Protein AF-A0A8X6HTA3-F1 (afdb_monomer_lite)

Organism: Trichonephila clavata (NCBI:txid2740835)

Secondary structure (DSSP, 8-state):
---TTTSHHHHHHHHHHHTTPPPPP----HHHHHHHHHHHS--HHHHHHHHHHHHHHHHSHHHHHHHHHHHHHTTPPPPPP--TT-GGGTTTTSS--

pLDDT: mean 76.38, std 15.89, range [29.84, 92.69]

Sequence (97 aa):
MSGKDKGVVALVSKAVENDGGSKPLVLHCIIHQQSLCGKCLDMSEVLKPVISTVNFIRSFGLNHQQFRQFIEEIGENDLPYHTAIRWLSCGKSFSAF

Structure (mmCIF, N/CA/C/O backbone):
data_AF-A0A8X6HTA3-F1
#
_entry.id   AF-A0A8X6HTA3-F1
#
loop_
_atom_site.group_PDB
_atom_site.id
_atom_site.type_symbol
_atom_site.label_atom_id
_atom_site.label_alt_id
_atom_site.label_comp_id
_atom_site.label_asym_id
_atom_site.label_entity_id
_atom_site.label_seq_id
_atom_site.pdbx_PDB_ins_code
_atom_site.Cartn_x
_atom_site.Cartn_y
_atom_site.Cartn_z
_atom_site.occupancy
_atom_site.B_iso_or_equiv
_atom_site.auth_seq_id
_atom_site.auth_comp_id
_atom_site.auth_asym_id
_atom_site.auth_atom_id
_atom_site.pdbx_PDB_model_num
ATOM 1 N N . MET A 1 1 ? 12.396 3.663 -16.026 1.00 62.44 1 MET A N 1
ATOM 2 C CA . MET A 1 1 ? 13.783 3.674 -16.561 1.00 62.44 1 MET A CA 1
ATOM 3 C C . MET A 1 1 ? 14.108 2.429 -17.409 1.00 62.44 1 MET A C 1
ATOM 5 O O . MET A 1 1 ? 15.263 2.029 -17.471 1.00 62.44 1 MET A O 1
ATOM 9 N N . SER A 1 2 ? 13.136 1.848 -18.126 1.00 71.06 2 SER A N 1
ATOM 10 C CA . SER A 1 2 ? 13.298 0.531 -18.785 1.00 71.06 2 SER A CA 1
ATOM 11 C C . SER A 1 2 ? 12.911 0.541 -20.270 1.00 71.06 2 SER A C 1
ATOM 13 O O . SER A 1 2 ? 12.504 -0.479 -20.810 1.00 71.06 2 SER A O 1
ATOM 15 N N . GLY A 1 3 ? 12.959 1.706 -20.924 1.00 73.75 3 GLY A N 1
ATOM 16 C CA . GLY A 1 3 ? 12.601 1.824 -22.341 1.00 73.75 3 GLY A CA 1
ATOM 17 C C . GLY A 1 3 ? 13.474 0.932 -23.227 1.00 73.75 3 GLY A C 1
ATOM 18 O O . GLY A 1 3 ? 14.685 0.885 -23.024 1.00 73.75 3 GLY A O 1
ATOM 19 N N . LYS A 1 4 ? 12.849 0.265 -24.204 1.00 76.25 4 LYS A N 1
ATOM 20 C CA . LYS A 1 4 ? 13.464 -0.757 -25.069 1.00 76.25 4 LYS A CA 1
ATOM 21 C C . LYS A 1 4 ? 14.721 -0.266 -25.794 1.00 76.25 4 LYS A C 1
ATOM 23 O O . LYS A 1 4 ? 15.712 -0.984 -25.824 1.00 76.25 4 LYS A O 1
ATOM 28 N N . ASP A 1 5 ? 14.685 0.970 -26.297 1.00 81.00 5 ASP A N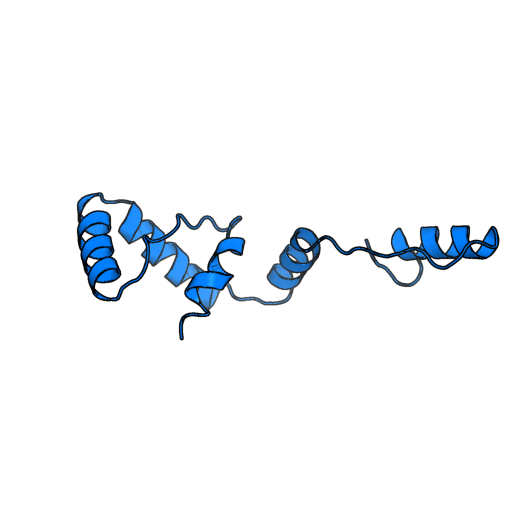 1
ATOM 29 C CA . ASP A 1 5 ? 15.761 1.508 -27.143 1.00 81.00 5 ASP A CA 1
ATOM 30 C C . ASP A 1 5 ? 16.521 2.681 -26.504 1.00 81.00 5 ASP A C 1
ATOM 32 O O . ASP A 1 5 ? 17.708 2.864 -26.757 1.00 81.00 5 ASP A O 1
ATOM 36 N N . LYS A 1 6 ? 15.845 3.485 -25.669 1.00 86.88 6 LYS A N 1
ATOM 37 C CA . LYS A 1 6 ? 16.404 4.705 -25.044 1.00 86.88 6 LYS A CA 1
ATOM 38 C C . LYS A 1 6 ? 16.369 4.693 -23.512 1.00 86.88 6 LYS A C 1
ATOM 40 O O . LYS A 1 6 ? 16.635 5.707 -22.874 1.00 86.88 6 LYS A O 1
ATOM 45 N N . GLY A 1 7 ? 15.979 3.578 -22.896 1.00 85.00 7 GLY A N 1
ATOM 46 C CA . GLY A 1 7 ? 15.981 3.453 -21.441 1.00 85.00 7 GLY A CA 1
ATOM 47 C C . GLY A 1 7 ? 17.396 3.309 -20.891 1.00 85.00 7 GLY A C 1
ATOM 48 O O . GLY A 1 7 ? 18.233 2.672 -21.518 1.00 85.00 7 GLY A O 1
ATOM 49 N N . VAL A 1 8 ? 17.638 3.821 -19.681 1.00 85.19 8 VAL A N 1
ATOM 50 C CA . VAL A 1 8 ? 18.924 3.663 -18.973 1.00 85.19 8 VAL A CA 1
ATOM 51 C C . VAL A 1 8 ? 19.357 2.194 -18.926 1.00 85.19 8 VAL A C 1
ATOM 53 O O . VAL A 1 8 ? 20.497 1.887 -19.246 1.00 85.19 8 VAL A O 1
ATOM 56 N N . VAL A 1 9 ? 18.430 1.276 -18.626 1.00 87.44 9 VAL A N 1
ATOM 57 C CA . VAL A 1 9 ? 18.699 -0.172 -18.644 1.00 87.44 9 VAL A CA 1
ATOM 58 C C . VAL A 1 9 ? 19.171 -0.662 -20.020 1.00 87.44 9 VAL A C 1
ATOM 60 O O . VAL A 1 9 ? 20.122 -1.437 -20.096 1.00 87.44 9 VAL A O 1
ATOM 63 N N . ALA A 1 10 ? 18.536 -0.208 -21.105 1.00 87.50 10 ALA A N 1
ATOM 64 C CA . ALA A 1 10 ? 18.900 -0.602 -22.465 1.00 87.50 10 ALA A CA 1
ATOM 65 C C . ALA A 1 10 ? 20.274 -0.049 -22.870 1.00 87.50 10 ALA A C 1
ATOM 67 O O . ALA A 1 10 ? 21.076 -0.780 -23.443 1.00 87.50 10 ALA A O 1
ATOM 68 N N . LEU A 1 11 ? 20.571 1.207 -22.519 1.00 91.06 11 LEU A N 1
ATOM 69 C CA . LEU A 1 11 ? 21.860 1.843 -22.804 1.00 91.06 11 LEU A CA 1
ATOM 70 C C . LEU A 1 11 ? 23.011 1.173 -22.045 1.00 91.06 11 LEU A C 1
ATOM 72 O O . LEU A 1 11 ? 24.039 0.873 -22.643 1.00 91.06 11 LEU A O 1
ATOM 76 N N . VAL A 1 12 ? 22.816 0.889 -20.753 1.00 89.94 12 VAL A N 1
ATOM 77 C CA . VAL A 1 12 ? 23.813 0.198 -19.922 1.00 89.94 12 VAL A CA 1
ATOM 78 C C . VAL A 1 12 ? 24.044 -1.229 -20.417 1.00 89.94 12 VAL A C 1
ATOM 80 O O . VAL A 1 12 ? 25.188 -1.652 -20.522 1.00 89.94 12 VAL A O 1
ATOM 83 N N . SER A 1 13 ? 22.983 -1.956 -20.783 1.00 89.75 13 SER A N 1
ATOM 84 C CA . SER A 1 13 ? 23.126 -3.315 -21.327 1.00 89.75 13 SER A CA 1
ATOM 85 C C . SER A 1 13 ? 23.933 -3.319 -22.628 1.00 89.75 13 SER A C 1
ATOM 87 O O . SER A 1 13 ? 24.853 -4.117 -22.761 1.00 89.75 13 SER A O 1
ATOM 89 N N . LYS A 1 14 ? 23.655 -2.377 -23.541 1.00 90.94 14 LYS A N 1
ATOM 90 C CA . LYS A 1 14 ? 24.397 -2.229 -24.802 1.00 90.94 14 LYS A CA 1
ATOM 91 C C . LYS A 1 14 ? 25.872 -1.894 -24.584 1.00 90.94 14 LYS A C 1
ATOM 93 O O . LYS A 1 14 ? 26.724 -2.433 -25.276 1.00 90.94 14 LYS A O 1
ATOM 98 N N . ALA A 1 15 ? 26.169 -0.998 -23.643 1.00 91.88 15 ALA A N 1
ATOM 99 C CA . ALA A 1 15 ? 27.545 -0.629 -23.322 1.00 91.88 15 ALA A CA 1
ATOM 100 C C . ALA A 1 15 ? 28.335 -1.826 -22.767 1.00 91.88 15 ALA A C 1
ATOM 102 O O . ALA A 1 15 ? 29.450 -2.072 -23.206 1.00 91.88 15 ALA A O 1
ATOM 103 N N . VAL A 1 16 ? 27.727 -2.613 -21.874 1.00 92.06 16 VAL A N 1
ATOM 104 C CA . VAL A 1 16 ? 28.364 -3.808 -21.297 1.00 92.06 16 VAL A CA 1
ATOM 105 C C . VAL A 1 16 ? 28.576 -4.907 -22.343 1.00 92.06 16 VAL A C 1
ATOM 107 O O . VAL A 1 16 ? 29.633 -5.530 -22.350 1.00 92.06 16 VAL A O 1
ATOM 110 N N . GLU A 1 17 ? 27.615 -5.119 -23.248 1.00 90.19 17 GLU A N 1
ATOM 111 C CA . GLU A 1 17 ? 27.762 -6.065 -24.365 1.00 90.19 17 GLU A CA 1
ATOM 112 C C . GLU A 1 17 ? 28.891 -5.652 -25.326 1.00 90.19 17 GLU A C 1
ATOM 114 O O . GLU A 1 17 ? 29.658 -6.504 -25.772 1.00 90.19 17 GLU A O 1
ATOM 119 N N . ASN A 1 18 ? 29.037 -4.352 -25.608 1.00 92.69 18 ASN A N 1
ATOM 120 C CA . ASN A 1 18 ? 30.108 -3.833 -26.465 1.00 92.69 18 ASN A CA 1
ATOM 121 C C . ASN A 1 18 ? 31.508 -4.006 -25.850 1.00 92.69 18 ASN A C 1
ATOM 123 O O . ASN A 1 18 ? 32.466 -4.224 -26.588 1.00 92.69 18 ASN A O 1
ATOM 127 N N . ASP A 1 19 ? 31.619 -3.958 -24.521 1.00 92.06 19 ASP A N 1
ATOM 128 C CA . ASP A 1 19 ? 32.878 -4.156 -23.789 1.00 92.06 19 ASP A CA 1
ATOM 129 C C . ASP A 1 19 ? 33.204 -5.648 -23.550 1.00 92.06 19 ASP A C 1
ATOM 131 O O . ASP A 1 19 ? 34.134 -5.985 -22.816 1.00 92.06 19 ASP A O 1
ATOM 135 N N . GLY A 1 20 ? 32.444 -6.570 -24.158 1.00 91.44 20 GLY A N 1
ATOM 136 C CA . GLY A 1 20 ? 32.624 -8.018 -24.002 1.00 91.44 20 GLY A CA 1
ATOM 137 C C . GLY A 1 20 ? 32.162 -8.561 -22.645 1.00 91.44 20 GLY A C 1
ATOM 138 O O . GLY A 1 20 ? 32.459 -9.705 -22.298 1.00 91.44 20 GLY A O 1
ATOM 139 N N . GLY A 1 21 ? 31.443 -7.751 -21.867 1.00 89.31 21 GLY A N 1
ATOM 140 C CA . GLY A 1 21 ? 30.868 -8.138 -20.588 1.00 89.31 21 GLY A CA 1
ATOM 141 C C . GLY A 1 21 ? 29.588 -8.961 -20.739 1.00 89.31 21 GLY A C 1
ATOM 142 O O . GLY A 1 21 ? 28.856 -8.882 -21.725 1.00 89.31 21 GLY A O 1
ATOM 143 N N . SER A 1 22 ? 29.280 -9.755 -19.717 1.00 88.69 22 SER A N 1
ATOM 144 C CA . SER A 1 22 ? 28.017 -10.488 -19.628 1.00 88.69 22 SER A CA 1
ATOM 145 C C . SER A 1 22 ? 26.842 -9.555 -19.327 1.00 88.69 22 SER A C 1
ATOM 147 O O . SER A 1 22 ? 26.989 -8.571 -18.601 1.00 88.69 22 SER A O 1
ATOM 149 N N . LYS A 1 23 ? 25.650 -9.915 -19.816 1.00 84.31 23 LYS A N 1
ATOM 150 C CA . LYS A 1 23 ? 24.414 -9.144 -19.638 1.00 84.31 23 LYS A CA 1
ATOM 151 C C . LYS A 1 23 ? 24.191 -8.710 -18.172 1.00 84.31 23 LYS A C 1
ATOM 153 O O . LYS A 1 23 ? 24.182 -9.573 -17.291 1.00 84.31 23 LYS A O 1
ATOM 158 N N . PRO A 1 24 ? 23.950 -7.412 -17.900 1.00 83.00 24 PRO A N 1
ATOM 159 C CA . PRO A 1 24 ? 23.744 -6.918 -16.540 1.00 83.00 24 PRO A CA 1
ATOM 160 C C . PRO A 1 24 ? 22.487 -7.484 -15.876 1.00 83.00 24 PRO A C 1
ATOM 162 O O . PRO A 1 24 ? 21.441 -7.635 -16.513 1.00 83.00 24 PRO A O 1
ATOM 165 N N . LEU A 1 25 ? 22.560 -7.708 -14.561 1.00 82.69 25 LEU A N 1
ATOM 166 C CA . LEU A 1 25 ? 21.379 -7.989 -13.752 1.00 82.69 25 LEU A CA 1
ATOM 167 C C . LEU A 1 25 ? 20.529 -6.719 -13.634 1.00 82.69 25 LEU A C 1
ATOM 169 O O . LEU A 1 25 ? 20.959 -5.711 -13.074 1.00 82.69 25 LEU A O 1
ATOM 173 N N . VAL A 1 26 ? 19.297 -6.780 -14.133 1.00 79.62 26 VAL A N 1
ATOM 174 C CA . VAL A 1 26 ? 18.342 -5.675 -14.027 1.00 79.62 26 VAL A CA 1
ATOM 175 C C . VAL A 1 26 ? 17.426 -5.930 -12.842 1.00 79.62 26 VAL A C 1
ATOM 177 O O . VAL A 1 26 ? 16.483 -6.713 -12.922 1.00 79.62 26 VAL A O 1
ATOM 180 N N . LEU A 1 27 ? 17.694 -5.242 -11.736 1.00 76.50 27 LEU A N 1
ATOM 181 C CA . LEU A 1 27 ? 16.793 -5.219 -10.592 1.00 76.50 27 LEU A CA 1
ATOM 182 C C . LEU A 1 27 ? 15.812 -4.062 -10.758 1.00 76.50 27 LEU A C 1
ATOM 184 O O . LEU A 1 27 ? 16.185 -2.888 -10.744 1.00 76.50 27 LEU A O 1
ATOM 188 N N . HIS A 1 28 ? 14.536 -4.389 -10.916 1.00 69.25 28 HIS A N 1
ATOM 189 C CA . HIS A 1 28 ? 13.489 -3.388 -10.819 1.00 69.25 28 HIS A CA 1
ATOM 190 C C . HIS A 1 28 ? 13.174 -3.148 -9.345 1.00 69.25 28 HIS A C 1
ATOM 192 O O . HIS A 1 28 ? 12.820 -4.071 -8.618 1.00 69.25 28 HIS A O 1
ATOM 198 N N . CYS A 1 29 ? 13.294 -1.898 -8.896 1.00 78.44 29 CYS A N 1
ATOM 199 C CA . CYS A 1 29 ? 12.848 -1.540 -7.558 1.00 78.44 29 CYS A CA 1
ATOM 200 C C . CYS A 1 29 ? 11.334 -1.774 -7.465 1.00 78.44 29 CYS A C 1
ATOM 202 O O . CYS A 1 29 ? 10.566 -1.162 -8.214 1.00 78.44 29 CYS A O 1
ATOM 204 N N . ILE A 1 30 ? 10.917 -2.644 -6.542 1.00 76.00 30 ILE A N 1
ATOM 205 C CA . ILE A 1 30 ? 9.510 -3.009 -6.332 1.00 76.00 30 ILE A CA 1
ATOM 206 C C . ILE A 1 30 ? 8.639 -1.768 -6.089 1.00 76.00 30 ILE A C 1
ATOM 208 O O . ILE A 1 30 ? 7.560 -1.649 -6.662 1.00 76.00 30 ILE A O 1
ATOM 212 N N . ILE A 1 31 ? 9.182 -0.771 -5.382 1.00 70.31 31 ILE A N 1
ATOM 213 C CA . ILE A 1 31 ? 8.530 0.519 -5.118 1.00 70.31 31 ILE A CA 1
ATOM 214 C C . ILE A 1 31 ? 8.243 1.268 -6.430 1.00 70.31 31 ILE A C 1
ATOM 216 O O . ILE A 1 31 ? 7.173 1.850 -6.606 1.00 70.31 31 ILE A O 1
ATOM 220 N N . HIS A 1 32 ? 9.180 1.237 -7.382 1.00 70.81 32 HIS A N 1
ATOM 221 C CA . HIS A 1 32 ? 9.006 1.883 -8.682 1.00 70.81 32 HIS A CA 1
ATOM 222 C C . HIS A 1 32 ? 7.961 1.161 -9.537 1.00 70.81 32 HIS A C 1
ATOM 224 O O . HIS A 1 32 ? 7.111 1.818 -10.134 1.00 70.81 32 HIS A O 1
ATOM 230 N N . GLN A 1 33 ? 7.993 -0.177 -9.579 1.00 69.44 33 GLN A N 1
ATOM 231 C CA . GLN A 1 33 ? 6.989 -0.967 -10.301 1.00 69.44 33 GLN A CA 1
ATOM 232 C C . GLN A 1 33 ? 5.591 -0.745 -9.732 1.00 69.44 33 GLN A C 1
ATOM 234 O O . GLN A 1 33 ? 4.657 -0.521 -10.489 1.00 69.44 33 GLN A O 1
ATOM 239 N N . GLN A 1 34 ? 5.455 -0.723 -8.410 1.00 67.56 34 GLN A N 1
ATOM 240 C CA . GLN A 1 34 ? 4.182 -0.477 -7.744 1.00 67.56 34 GLN A CA 1
ATOM 241 C C . GLN A 1 34 ? 3.657 0.931 -8.034 1.00 67.56 34 GLN A C 1
ATOM 243 O O . GLN A 1 34 ? 2.493 1.075 -8.395 1.00 67.56 34 GLN A O 1
ATOM 248 N N . SER A 1 35 ? 4.506 1.965 -7.969 1.00 70.88 35 SER A N 1
ATOM 249 C CA . SER A 1 35 ? 4.123 3.328 -8.371 1.00 70.88 35 SER A CA 1
ATOM 250 C C . SER A 1 35 ? 3.650 3.399 -9.827 1.00 70.88 35 SER A C 1
ATOM 252 O O . SER A 1 35 ? 2.738 4.162 -10.140 1.00 70.88 35 SER A O 1
ATOM 254 N N . LEU A 1 36 ? 4.245 2.596 -10.713 1.00 72.88 36 LEU A N 1
ATOM 255 C CA . LEU A 1 36 ? 3.815 2.482 -12.102 1.00 72.88 36 LEU A CA 1
ATOM 256 C C . LEU A 1 36 ? 2.463 1.757 -12.214 1.00 72.88 36 LEU A C 1
ATOM 258 O O . LEU A 1 36 ? 1.556 2.266 -12.863 1.00 72.88 36 LEU A O 1
ATOM 262 N N . CYS A 1 37 ? 2.298 0.619 -11.533 1.00 70.81 37 CYS A N 1
ATOM 263 C CA . CYS A 1 37 ? 1.055 -0.153 -11.519 1.00 70.81 37 CYS A CA 1
ATOM 264 C C . CYS A 1 37 ? -0.116 0.651 -10.953 1.00 70.81 37 CYS A C 1
ATOM 266 O O . CYS A 1 37 ? -1.189 0.613 -11.534 1.00 70.81 37 CYS A O 1
ATOM 268 N N . GLY A 1 38 ? 0.086 1.433 -9.888 1.00 66.38 38 GLY A N 1
ATOM 269 C CA . GLY A 1 38 ? -0.956 2.299 -9.325 1.00 66.38 38 GLY A CA 1
ATOM 270 C C . GLY A 1 38 ? -1.412 3.421 -10.266 1.00 66.38 38 GLY A C 1
ATOM 271 O O . GLY A 1 38 ? -2.483 3.977 -10.068 1.00 66.38 38 GLY A O 1
ATOM 272 N N . LYS A 1 39 ? -0.627 3.756 -11.301 1.00 66.19 39 LYS A N 1
ATOM 273 C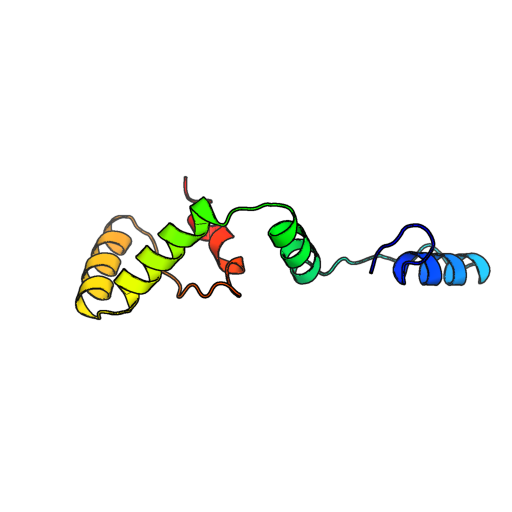 CA . LYS A 1 39 ? -1.048 4.679 -12.370 1.00 66.19 39 LYS A CA 1
ATOM 274 C C . LYS A 1 39 ? -1.788 3.974 -13.506 1.00 66.19 39 LYS A C 1
ATOM 276 O O . LYS A 1 39 ? -2.541 4.620 -14.221 1.00 66.19 39 LYS A O 1
ATOM 281 N N . CYS A 1 40 ? -1.529 2.684 -13.709 1.00 69.94 40 CYS A N 1
ATOM 282 C CA . CYS A 1 40 ? -2.162 1.885 -14.759 1.00 69.94 40 CYS A CA 1
ATOM 283 C C . CYS A 1 40 ? -3.455 1.207 -14.290 1.00 69.94 40 CYS A C 1
ATOM 285 O O . CYS A 1 40 ? -4.345 0.970 -15.098 1.00 69.94 40 CYS A O 1
ATOM 287 N N . LEU A 1 41 ? -3.545 0.884 -13.001 1.00 70.94 41 LEU A N 1
ATOM 288 C CA . LEU A 1 41 ? -4.702 0.279 -12.359 1.00 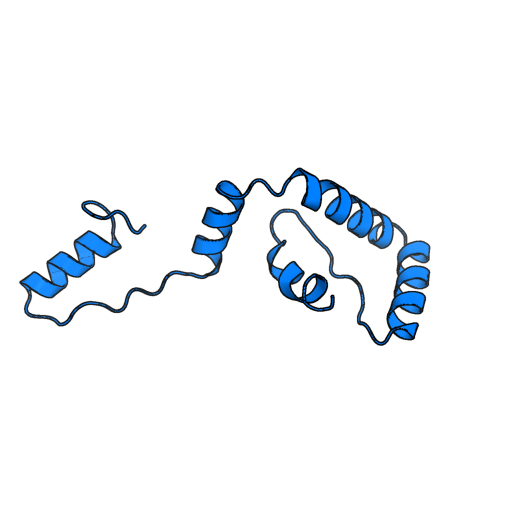70.94 41 LEU A CA 1
ATOM 289 C C . LEU A 1 41 ? -5.434 1.373 -11.585 1.00 70.94 41 LEU A C 1
ATOM 291 O O . LEU A 1 41 ? -5.012 1.746 -10.489 1.00 70.94 41 LEU A O 1
ATOM 295 N N . ASP A 1 42 ? -6.517 1.899 -12.156 1.00 72.75 42 ASP A N 1
ATOM 296 C CA . ASP A 1 42 ? -7.382 2.832 -11.440 1.00 72.75 42 ASP A CA 1
ATOM 297 C C . ASP A 1 42 ? -8.201 2.081 -10.381 1.00 72.75 42 ASP A C 1
ATOM 299 O O . ASP A 1 42 ? -9.294 1.581 -10.631 1.00 72.75 42 ASP A O 1
ATOM 303 N N . MET A 1 43 ? -7.632 1.976 -9.182 1.00 74.69 43 MET A N 1
ATOM 304 C CA . MET A 1 43 ? -8.286 1.396 -8.006 1.00 74.69 43 MET A CA 1
ATOM 305 C C . MET A 1 43 ? -8.919 2.474 -7.121 1.00 74.69 43 MET A C 1
ATOM 307 O O . MET A 1 43 ? -9.263 2.204 -5.969 1.00 74.69 43 MET A O 1
ATOM 311 N N . SER A 1 44 ? -9.055 3.707 -7.621 1.00 76.12 44 SER A N 1
ATOM 312 C CA . SER A 1 44 ? -9.498 4.855 -6.826 1.00 76.12 44 SER A CA 1
ATOM 313 C C . SER A 1 44 ? -10.859 4.614 -6.182 1.00 76.12 44 SER A C 1
ATOM 315 O O . SER A 1 44 ? -11.043 4.939 -5.012 1.00 76.12 44 SER A O 1
ATOM 317 N N . GLU A 1 45 ? -11.788 3.995 -6.907 1.00 82.19 45 GLU A N 1
ATOM 318 C CA . GLU A 1 45 ? -13.145 3.729 -6.416 1.00 82.19 45 GLU A CA 1
ATOM 319 C C . GLU A 1 45 ? -13.188 2.693 -5.287 1.00 82.19 45 GLU A C 1
ATOM 321 O O . GLU A 1 45 ? -14.042 2.777 -4.411 1.00 82.19 45 GLU A O 1
ATOM 326 N N . VAL A 1 46 ? -12.227 1.766 -5.240 1.00 80.94 46 VAL A N 1
ATOM 327 C CA . VAL A 1 46 ? -12.098 0.797 -4.138 1.00 80.94 46 VAL A CA 1
ATOM 328 C C . VAL A 1 46 ? -11.306 1.397 -2.977 1.00 80.94 46 VAL A C 1
ATOM 330 O O . VAL A 1 46 ? -11.650 1.217 -1.813 1.00 80.94 46 VAL A O 1
ATOM 333 N N . LEU A 1 47 ? -10.240 2.144 -3.270 1.00 78.12 47 LEU A N 1
ATOM 334 C CA . LEU A 1 47 ? -9.330 2.653 -2.246 1.00 78.12 47 LEU A CA 1
ATOM 335 C C . LEU A 1 47 ? -9.891 3.857 -1.487 1.00 78.12 47 LEU A C 1
ATOM 337 O O . LEU A 1 47 ? -9.653 3.968 -0.287 1.00 78.12 47 LEU A O 1
ATOM 341 N N . LYS A 1 48 ? -10.644 4.748 -2.142 1.00 82.31 48 LYS A N 1
ATOM 342 C CA . LYS A 1 48 ? -11.280 5.906 -1.490 1.00 82.31 48 LYS A CA 1
ATOM 343 C C . LYS A 1 48 ? -12.140 5.508 -0.279 1.00 82.31 48 LYS A C 1
ATOM 345 O O . LYS A 1 48 ? -11.882 6.054 0.798 1.00 82.31 48 LYS A O 1
ATOM 350 N N . PRO A 1 49 ? -13.113 4.579 -0.391 1.00 87.50 49 PRO A N 1
ATOM 351 C CA . PRO A 1 49 ? -13.916 4.178 0.759 1.00 87.50 49 PRO A CA 1
ATOM 352 C C . PRO A 1 49 ? -13.065 3.487 1.828 1.00 87.50 49 PRO A C 1
ATOM 354 O O . PRO A 1 49 ? -13.180 3.846 2.993 1.00 87.50 49 PRO A O 1
ATOM 357 N N . VAL A 1 50 ? -12.134 2.599 1.452 1.00 85.00 50 VAL A N 1
ATOM 358 C CA . VAL A 1 50 ? -11.243 1.916 2.413 1.00 85.00 50 VAL A CA 1
ATOM 359 C C . VAL A 1 50 ? -10.420 2.917 3.229 1.00 85.00 50 VAL A C 1
ATOM 361 O O . VAL A 1 50 ? -10.382 2.840 4.457 1.00 85.00 50 VAL A O 1
ATOM 364 N N . ILE A 1 51 ? -9.791 3.893 2.568 1.00 82.56 51 ILE A N 1
ATOM 365 C CA . ILE A 1 51 ? -8.999 4.939 3.228 1.00 82.56 51 ILE A CA 1
ATOM 366 C C . ILE A 1 51 ? -9.889 5.788 4.141 1.00 82.56 51 ILE A C 1
ATOM 368 O O . ILE A 1 51 ? -9.494 6.096 5.265 1.00 82.56 51 ILE A O 1
ATOM 372 N N . SER A 1 52 ? -11.089 6.155 3.685 1.00 87.19 52 SER A N 1
ATOM 373 C CA . SER A 1 52 ? -12.042 6.926 4.487 1.00 87.19 52 SER A CA 1
ATOM 374 C C . SER A 1 52 ? -12.456 6.175 5.757 1.00 87.19 52 SER A C 1
ATOM 376 O O . SER A 1 52 ? -12.381 6.745 6.845 1.00 87.19 52 SER A O 1
ATOM 378 N N . THR A 1 53 ? -12.798 4.890 5.644 1.00 88.25 53 THR A N 1
ATOM 379 C CA . THR A 1 53 ? -13.179 4.038 6.778 1.00 88.25 53 THR A CA 1
ATOM 380 C C . THR A 1 53 ? -12.037 3.879 7.777 1.00 88.25 53 THR A C 1
ATOM 382 O O . THR A 1 53 ? -12.236 4.089 8.973 1.00 88.25 53 THR A O 1
ATOM 385 N N . VAL A 1 54 ? -10.823 3.577 7.305 1.00 85.44 54 VAL A N 1
ATOM 386 C CA . VAL A 1 54 ? -9.638 3.453 8.171 1.00 85.44 54 VAL A CA 1
ATOM 387 C C . VAL A 1 54 ? -9.372 4.767 8.902 1.00 85.44 54 VAL A C 1
ATOM 389 O O . VAL A 1 54 ? -9.176 4.772 10.117 1.00 85.44 54 VAL A O 1
ATOM 392 N N . ASN A 1 55 ? -9.405 5.895 8.189 1.00 85.75 55 ASN A N 1
ATOM 393 C CA . ASN A 1 55 ? -9.195 7.204 8.801 1.00 85.75 55 ASN A CA 1
ATOM 394 C C . ASN A 1 55 ? -10.277 7.524 9.835 1.00 85.75 55 ASN A C 1
ATOM 396 O O . ASN A 1 55 ? -9.947 8.043 10.897 1.00 85.75 55 ASN A O 1
ATOM 400 N N . PHE A 1 56 ? -11.540 7.182 9.580 1.00 88.94 56 PHE A N 1
ATOM 401 C CA . PHE A 1 56 ? -12.629 7.377 10.537 1.00 88.94 56 PHE A CA 1
ATOM 402 C C . PHE A 1 56 ? -12.424 6.574 11.830 1.00 88.94 56 PHE A C 1
ATOM 404 O O . PHE A 1 56 ? -12.539 7.133 12.922 1.00 88.94 56 PHE A O 1
ATOM 411 N N . ILE A 1 57 ? -12.059 5.292 11.716 1.00 88.62 57 ILE A N 1
ATOM 412 C CA . ILE A 1 57 ? -11.758 4.428 12.870 1.00 88.62 57 ILE A CA 1
ATOM 413 C C . ILE A 1 57 ? -10.607 5.025 13.687 1.00 88.62 57 ILE A C 1
ATOM 415 O O . ILE A 1 57 ? -10.689 5.114 14.908 1.00 88.62 57 ILE A O 1
ATOM 419 N N . ARG A 1 58 ? -9.556 5.501 13.011 1.00 85.50 58 ARG A N 1
ATOM 420 C CA . ARG A 1 58 ? -8.345 6.019 13.662 1.00 85.50 58 ARG A CA 1
ATOM 421 C C . ARG A 1 58 ? -8.445 7.459 14.165 1.00 85.50 58 ARG A C 1
ATOM 423 O O . ARG A 1 58 ? -7.611 7.861 14.973 1.00 85.50 58 ARG A O 1
ATOM 430 N N . SER A 1 59 ? -9.420 8.237 13.697 1.00 86.44 59 SER A N 1
ATOM 431 C CA . SER A 1 59 ? -9.608 9.640 14.101 1.00 86.44 59 SER A CA 1
ATOM 432 C C . SER A 1 59 ? -10.145 9.779 15.526 1.00 86.44 59 SER A C 1
ATOM 434 O O . SER A 1 59 ? -9.931 10.810 16.158 1.00 86.44 59 SER A O 1
ATOM 436 N N . PHE A 1 60 ? -10.812 8.746 16.051 1.00 86.69 60 PHE A N 1
ATOM 437 C CA . PHE A 1 60 ? -11.427 8.768 17.377 1.00 86.69 60 PHE A CA 1
ATOM 438 C C . PHE A 1 60 ? -10.923 7.608 18.236 1.00 86.69 60 PHE A C 1
ATOM 440 O O . PHE A 1 60 ? -11.021 6.447 17.849 1.00 86.69 60 PHE A O 1
ATOM 447 N N . GLY A 1 61 ? -10.430 7.918 19.439 1.00 87.81 61 GLY A N 1
ATOM 448 C CA . GLY A 1 61 ? -9.866 6.914 20.349 1.00 87.81 61 GLY A CA 1
ATOM 449 C C . GLY A 1 61 ? -10.849 5.801 20.727 1.00 87.81 61 GLY A C 1
ATOM 450 O O . GLY A 1 61 ? -10.452 4.642 20.767 1.00 87.81 61 GLY A O 1
ATOM 451 N N . LEU A 1 62 ? -12.129 6.135 20.934 1.00 92.31 62 LEU A N 1
ATOM 452 C CA . LEU A 1 62 ? -13.177 5.152 21.244 1.00 92.31 62 LEU A CA 1
ATOM 453 C C . LEU A 1 62 ? -13.439 4.198 20.072 1.00 92.31 62 LEU A C 1
ATOM 455 O O . LEU A 1 62 ? -13.471 2.989 20.279 1.00 92.31 62 LEU A O 1
ATOM 459 N N . ASN A 1 63 ? -13.550 4.724 18.848 1.00 89.56 63 ASN A N 1
ATOM 460 C CA . ASN A 1 63 ? -13.737 3.904 17.647 1.00 89.56 63 ASN A CA 1
ATOM 461 C C . ASN A 1 63 ? -12.559 2.943 17.463 1.00 89.56 63 ASN A C 1
ATOM 463 O O . ASN A 1 63 ? -12.757 1.759 17.210 1.00 89.56 63 ASN A O 1
ATOM 467 N N . HIS A 1 64 ? -11.333 3.445 17.639 1.00 90.06 64 HIS A N 1
ATOM 468 C CA . HIS A 1 64 ? -10.120 2.636 17.553 1.00 90.06 64 HIS A CA 1
ATOM 469 C C . HIS A 1 64 ? -10.091 1.525 18.608 1.00 90.06 64 HIS A C 1
ATOM 471 O O . HIS A 1 64 ? -9.762 0.389 18.290 1.00 90.06 64 HIS A O 1
ATOM 477 N N . GLN A 1 65 ? -10.455 1.834 19.856 1.00 91.56 65 GLN A N 1
ATOM 478 C CA . GLN A 1 65 ? -10.506 0.852 20.944 1.00 91.56 65 GLN A CA 1
ATOM 479 C C . GLN A 1 65 ? -11.551 -0.238 20.694 1.00 91.56 65 GLN A C 1
ATOM 481 O O . GLN A 1 65 ? -11.224 -1.418 20.789 1.00 91.56 65 GLN A O 1
ATOM 486 N N . GLN A 1 66 ? -12.779 0.145 20.332 1.00 92.19 66 GLN A N 1
ATOM 487 C CA . GLN A 1 66 ? -13.856 -0.801 20.027 1.00 92.19 66 GLN A CA 1
ATOM 488 C C . GLN A 1 66 ? -13.499 -1.695 18.838 1.00 92.19 66 GLN A C 1
ATOM 490 O O . GLN A 1 66 ? -13.700 -2.905 18.879 1.00 92.19 66 GLN A O 1
ATOM 495 N N . PHE A 1 67 ? -12.926 -1.105 17.789 1.00 90.19 67 PHE A N 1
ATOM 496 C CA . PHE A 1 67 ? -12.503 -1.850 16.612 1.00 90.19 67 PHE A CA 1
ATOM 497 C C . PHE A 1 67 ? -11.343 -2.801 16.916 1.00 90.19 67 PHE A C 1
ATOM 499 O O . PHE A 1 67 ? -11.353 -3.940 16.460 1.00 90.19 67 PHE A O 1
ATOM 506 N N . ARG A 1 68 ? -10.364 -2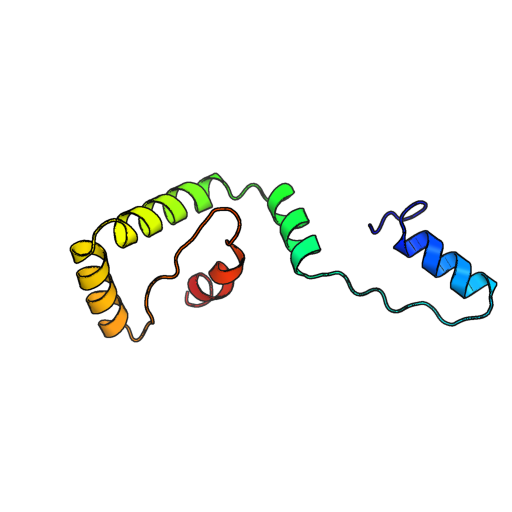.366 17.719 1.00 90.38 68 ARG A N 1
ATOM 507 C CA . ARG A 1 68 ? -9.259 -3.225 18.153 1.00 90.38 68 ARG A CA 1
ATOM 508 C C . ARG A 1 68 ? -9.770 -4.427 18.943 1.00 90.38 68 ARG A C 1
ATOM 510 O O . ARG A 1 68 ? -9.338 -5.533 18.657 1.00 90.38 68 ARG A O 1
ATOM 517 N N . GLN A 1 69 ? -10.705 -4.224 19.870 1.00 92.12 69 GLN A N 1
ATOM 518 C CA . GLN A 1 69 ? -11.296 -5.319 20.642 1.00 92.12 69 GLN A CA 1
ATOM 519 C C . GLN A 1 69 ? -11.972 -6.351 19.726 1.00 92.12 69 GLN A C 1
ATOM 521 O O . GLN A 1 69 ? -11.719 -7.544 19.851 1.00 92.12 69 GLN A O 1
ATOM 526 N N . PHE A 1 70 ? -12.761 -5.891 18.753 1.00 90.25 70 PHE A N 1
ATOM 527 C CA . PHE A 1 70 ? -13.384 -6.769 17.759 1.00 90.25 70 PHE A CA 1
ATOM 528 C C . PHE A 1 70 ? -12.355 -7.544 16.917 1.00 90.25 70 PHE A C 1
ATOM 530 O O . PHE A 1 70 ? -12.535 -8.723 16.630 1.00 90.25 70 PHE A O 1
ATOM 537 N N . ILE A 1 71 ? -11.260 -6.891 16.521 1.00 89.31 71 ILE A N 1
ATOM 538 C CA . ILE A 1 71 ? -10.194 -7.515 15.730 1.00 89.31 71 ILE A CA 1
ATOM 539 C C . ILE A 1 71 ? -9.383 -8.536 16.547 1.00 89.31 71 ILE A C 1
ATOM 541 O O . ILE A 1 71 ? -9.004 -9.583 16.022 1.00 89.31 71 ILE A O 1
ATOM 545 N N . GLU A 1 72 ? -9.162 -8.279 17.835 1.00 90.50 72 GLU A N 1
ATOM 546 C CA . GLU A 1 72 ? -8.518 -9.232 18.744 1.00 90.50 72 GLU A CA 1
ATOM 547 C C . GLU A 1 72 ? -9.366 -10.505 18.919 1.00 90.50 72 GLU A C 1
ATOM 549 O O . GLU A 1 72 ? -8.813 -11.605 18.960 1.00 90.50 72 GLU A O 1
ATOM 554 N N . GLU A 1 73 ? -10.700 -10.389 18.941 1.00 91.69 73 GLU A N 1
ATOM 555 C CA . GLU A 1 73 ? -11.619 -11.538 19.029 1.00 91.69 73 GLU A CA 1
ATOM 556 C C . GLU A 1 73 ? -11.521 -12.488 17.824 1.00 91.69 73 GLU A C 1
ATOM 558 O O . GLU A 1 73 ? -11.711 -13.695 17.974 1.00 91.69 73 GLU A O 1
ATOM 563 N N . ILE A 1 74 ? -11.184 -11.970 16.640 1.00 90.31 74 ILE A N 1
ATOM 564 C CA . ILE A 1 74 ? -10.982 -12.774 15.422 1.00 90.31 74 ILE A CA 1
ATOM 565 C C . ILE A 1 74 ? -9.517 -13.199 15.215 1.00 90.31 74 ILE A C 1
ATOM 567 O O . ILE A 1 74 ? -9.200 -13.819 14.202 1.00 90.31 74 ILE A O 1
ATOM 571 N N . GLY A 1 75 ? -8.626 -12.909 16.172 1.00 85.25 75 GLY A N 1
ATOM 572 C CA . GLY A 1 75 ? -7.214 -13.306 16.135 1.00 85.25 75 GLY A CA 1
ATOM 573 C C . GLY A 1 75 ? -6.326 -12.441 15.236 1.00 85.25 75 GLY A C 1
ATOM 574 O O . GLY A 1 75 ? -5.215 -12.849 14.894 1.00 85.25 75 GLY A O 1
ATOM 575 N N . GLU A 1 76 ? -6.798 -11.256 14.856 1.00 83.00 76 GLU A N 1
ATOM 576 C CA . GLU A 1 76 ? -6.086 -10.333 13.978 1.00 83.00 76 GLU A CA 1
ATOM 577 C C . GLU A 1 76 ? -5.415 -9.193 14.762 1.00 83.00 76 GLU A C 1
ATOM 579 O O . GLU A 1 76 ? -5.656 -8.975 15.950 1.00 83.00 76 GLU A O 1
ATOM 584 N N . ASN A 1 77 ? -4.511 -8.468 14.097 1.00 77.69 77 ASN A N 1
ATOM 585 C CA . ASN A 1 77 ? -3.766 -7.355 14.695 1.00 77.69 77 ASN A CA 1
ATOM 586 C C . ASN A 1 77 ? -4.357 -5.988 14.312 1.00 77.69 77 ASN A C 1
ATOM 588 O O . ASN A 1 77 ? -5.085 -5.851 13.333 1.00 77.69 77 ASN A O 1
ATOM 592 N N . ASP A 1 78 ? -3.987 -4.953 15.067 1.00 80.50 78 ASP A N 1
ATOM 593 C CA . ASP A 1 78 ? -4.500 -3.585 14.923 1.00 80.50 78 ASP A CA 1
ATOM 594 C C . ASP A 1 78 ? -4.406 -3.001 13.491 1.00 80.50 78 ASP A C 1
ATOM 596 O O . ASP A 1 78 ? -3.495 -3.297 12.713 1.00 80.50 78 ASP A O 1
ATOM 600 N N . LEU A 1 79 ? -5.325 -2.088 13.166 1.00 79.06 79 LEU A N 1
ATOM 601 C CA . LEU A 1 79 ? -5.488 -1.522 11.827 1.00 79.06 79 LEU A CA 1
ATOM 602 C C . LEU A 1 79 ? -4.356 -0.538 11.489 1.00 79.06 79 LEU A C 1
ATOM 604 O O . LEU A 1 79 ? -4.224 0.465 12.184 1.00 79.06 79 LEU A O 1
ATOM 608 N N . PRO A 1 80 ? -3.555 -0.708 10.427 1.00 70.56 80 PRO A N 1
ATOM 609 C CA . PRO A 1 80 ? -2.494 0.247 10.095 1.00 70.56 80 PRO A CA 1
ATOM 610 C C . PRO A 1 80 ? -3.036 1.619 9.644 1.00 70.56 80 PRO A C 1
ATOM 612 O O . PRO A 1 80 ? -4.102 1.729 9.044 1.00 70.56 80 PRO A O 1
ATOM 615 N N . TYR A 1 81 ? -2.283 2.696 9.910 1.00 64.12 81 TYR A N 1
ATOM 616 C CA . TYR A 1 81 ? -2.609 4.036 9.399 1.00 64.12 81 TYR A CA 1
ATOM 617 C C . TYR A 1 81 ? -2.357 4.077 7.884 1.00 64.12 81 TYR A C 1
ATOM 619 O O . TYR A 1 81 ? -1.214 3.926 7.439 1.00 64.12 81 TYR A O 1
ATOM 627 N N . HIS A 1 82 ? -3.403 4.294 7.086 1.00 62.09 82 HIS A N 1
ATOM 628 C CA . HIS A 1 82 ? -3.291 4.348 5.630 1.00 62.09 82 HIS A CA 1
ATOM 629 C C . HIS A 1 82 ? -3.319 5.793 5.121 1.00 62.09 82 HIS A C 1
ATOM 631 O O . HIS A 1 82 ? -4.342 6.467 5.147 1.00 62.09 82 HIS A O 1
ATOM 637 N N . THR A 1 83 ? -2.184 6.263 4.603 1.00 51.47 83 THR A N 1
ATOM 638 C CA . THR A 1 83 ? -2.124 7.444 3.729 1.00 51.47 83 THR A CA 1
ATOM 639 C C . THR A 1 83 ? -2.085 6.987 2.271 1.00 51.47 83 THR A C 1
ATOM 641 O O . THR A 1 83 ? -1.573 5.906 1.980 1.00 51.47 83 THR A O 1
ATOM 644 N N . ALA A 1 84 ? -2.578 7.805 1.332 1.00 49.53 84 ALA A N 1
ATOM 645 C CA . ALA A 1 84 ? -2.599 7.479 -0.105 1.00 49.53 84 ALA A CA 1
ATOM 646 C C . ALA A 1 84 ? -1.216 7.078 -0.675 1.00 49.53 84 ALA A C 1
ATOM 648 O O . ALA A 1 84 ? -1.121 6.340 -1.649 1.00 49.53 84 ALA A O 1
ATOM 649 N N . ILE A 1 85 ? -0.128 7.515 -0.031 1.00 45.84 85 ILE A N 1
ATOM 650 C CA . ILE A 1 85 ? 1.263 7.214 -0.406 1.00 45.84 85 ILE A CA 1
ATOM 651 C C . ILE A 1 85 ? 1.708 5.821 0.101 1.00 45.84 85 ILE A C 1
ATOM 653 O O . ILE A 1 85 ? 2.640 5.229 -0.438 1.00 45.84 85 ILE A O 1
ATOM 657 N N . ARG A 1 86 ? 1.027 5.255 1.110 1.00 49.84 86 ARG A N 1
ATOM 658 C CA . ARG A 1 86 ? 1.434 4.060 1.876 1.00 49.84 86 ARG A CA 1
ATOM 659 C C . ARG A 1 86 ? 0.465 2.876 1.734 1.00 49.84 86 ARG A C 1
ATOM 661 O O . ARG A 1 86 ? 0.336 2.053 2.638 1.00 49.84 86 ARG A O 1
ATOM 668 N N . TRP A 1 87 ? -0.180 2.744 0.577 1.00 54.72 87 TRP A N 1
ATOM 669 C CA . TRP A 1 87 ? -0.956 1.555 0.179 1.00 54.72 87 TRP A CA 1
ATOM 670 C C . TRP A 1 87 ? -0.133 0.246 0.202 1.00 54.72 87 TRP A C 1
ATOM 672 O O . TRP A 1 87 ? -0.689 -0.847 0.215 1.00 54.72 87 TRP A O 1
ATOM 682 N N . LEU A 1 88 ? 1.198 0.338 0.308 1.00 47.78 88 LEU A N 1
ATOM 683 C CA . LEU A 1 88 ? 2.140 -0.784 0.376 1.00 47.78 88 LEU A CA 1
ATOM 684 C C 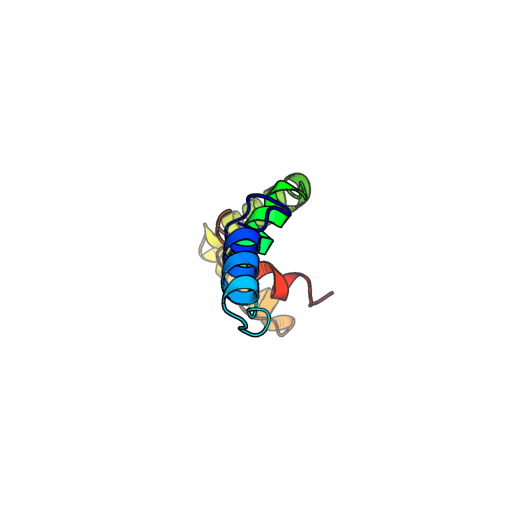. LEU A 1 88 ? 2.115 -1.626 1.667 1.00 47.78 88 LEU A C 1
ATOM 686 O O . LEU A 1 88 ? 2.894 -2.568 1.779 1.00 47.78 88 LEU A O 1
ATOM 690 N N . SER A 1 89 ? 1.206 -1.367 2.613 1.00 48.66 89 SER A N 1
ATOM 691 C CA . SER A 1 89 ? 0.862 -2.344 3.666 1.00 48.66 89 SER A CA 1
ATOM 692 C C . SER A 1 89 ? -0.461 -3.089 3.426 1.00 48.66 89 SER A C 1
ATOM 694 O O . SER A 1 89 ? -0.765 -3.998 4.191 1.00 48.66 89 SER A O 1
ATOM 696 N N . CYS A 1 90 ? -1.213 -2.796 2.353 1.00 48.28 90 CYS A N 1
ATOM 697 C CA . CYS A 1 90 ? -2.480 -3.487 2.046 1.00 48.28 90 CYS A CA 1
ATOM 698 C C . CYS A 1 90 ? -2.319 -4.948 1.594 1.00 48.28 90 CYS A C 1
ATOM 700 O O . CYS A 1 90 ? -3.308 -5.666 1.494 1.00 48.28 90 CYS A O 1
ATOM 702 N N . GLY A 1 91 ? -1.091 -5.423 1.356 1.00 42.59 91 GLY A N 1
ATOM 703 C CA . GLY A 1 91 ? -0.851 -6.830 1.024 1.00 42.59 91 GLY A CA 1
ATOM 704 C C . GLY A 1 91 ? -1.236 -7.804 2.143 1.00 42.59 91 GLY A C 1
ATOM 705 O O . GLY A 1 91 ? -1.476 -8.962 1.845 1.00 42.59 91 GLY A O 1
ATOM 706 N N . LYS A 1 92 ? -1.329 -7.345 3.403 1.00 45.06 92 LYS A N 1
ATOM 707 C CA . LYS A 1 92 ? -1.762 -8.179 4.539 1.00 45.06 92 LYS A CA 1
ATOM 708 C C . LYS A 1 92 ? -3.271 -8.170 4.772 1.00 45.06 92 LYS A C 1
ATOM 710 O O . LYS A 1 92 ? -3.806 -9.157 5.248 1.00 45.06 92 LYS A O 1
ATOM 715 N N . SER A 1 93 ? -3.958 -7.084 4.421 1.00 42.38 93 SER A N 1
ATOM 716 C CA . SER A 1 93 ? -5.409 -6.967 4.608 1.00 42.38 93 SER A CA 1
ATOM 717 C C . SER A 1 93 ? -6.225 -7.580 3.467 1.00 42.38 93 SER A C 1
ATOM 719 O O . SER A 1 93 ? -7.417 -7.798 3.634 1.00 42.38 93 SER A O 1
ATOM 721 N N . PHE A 1 94 ? -5.597 -7.887 2.326 1.00 44.78 94 PHE A N 1
ATOM 722 C CA . PHE A 1 94 ? -6.251 -8.583 1.210 1.00 44.78 94 PHE A CA 1
ATOM 723 C C . PHE A 1 94 ? -5.865 -10.069 1.096 1.00 44.78 94 PHE A C 1
ATOM 725 O O . PHE A 1 94 ? -6.458 -10.789 0.306 1.00 44.78 94 PHE A O 1
ATOM 732 N N . SER A 1 95 ? -4.882 -10.539 1.873 1.00 29.84 95 SER A N 1
ATOM 733 C CA . SER A 1 95 ? -4.462 -11.951 1.908 1.00 29.84 95 SER A CA 1
ATOM 734 C C . SER A 1 95 ? -5.134 -12.771 3.018 1.00 29.84 95 SER A C 1
ATOM 736 O O . SER A 1 95 ? -4.743 -13.912 3.236 1.00 29.84 95 SER A O 1
ATOM 738 N N . ALA A 1 96 ? -6.083 -12.178 3.747 1.00 34.84 96 ALA A N 1
ATOM 739 C CA . ALA A 1 96 ? -6.872 -12.824 4.800 1.00 34.84 96 ALA A CA 1
ATOM 740 C C . ALA A 1 96 ? -8.345 -13.029 4.380 1.00 34.84 96 ALA A C 1
ATOM 742 O O . ALA A 1 96 ? -9.240 -13.032 5.222 1.00 34.84 96 ALA A O 1
ATOM 743 N N . PHE A 1 97 ? -8.582 -13.183 3.072 1.00 35.22 97 PHE A N 1
ATOM 744 C CA . PHE A 1 97 ? -9.830 -13.671 2.483 1.00 35.22 97 PHE A CA 1
ATOM 745 C C . PHE A 1 97 ? -9.536 -14.854 1.563 1.00 35.22 97 PHE A C 1
ATOM 747 O O . PHE A 1 97 ? -8.504 -14.794 0.852 1.00 35.22 97 PHE A O 1
#

Foldseek 3Di:
DCDCCPDPLNVVQVVCVVVVHDGDDDDDDPLVVVVVVCVVDVCVVVVVVVLVVLCVCVVDPVSQVVVQVVQVVVVHHGDDNDDPSPCVVCVVV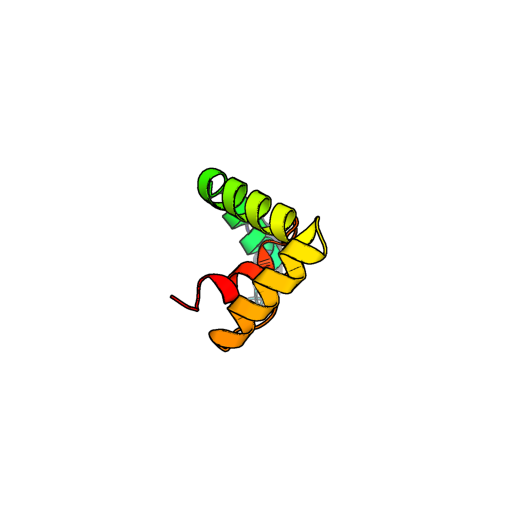VVVD

Radius of gyration: 20.98 Å; chains: 1; bounding box: 47×23×48 Å